Protein AF-A0A9E3A9B8-F1 (afdb_monomer_lite)

Radius of gyration: 16.92 Å; chains: 1; bounding box: 32×22×50 Å

Foldseek 3Di:
DCPDLVNLLVVLVVLLVVLLCCLCPVLVCLVVDPDPVVSVVSNVSSVVSVVSSVVSVVSSVVSVCVVVCVPPDPD

Sequence (75 aa):
MKISAQLAVWLCAVFCLICLGAAITAFSGAPTIPDPAEREASYGYAAFYAFLALVSAVFGVLSRMIVKGKFGAVE

Structure (mmCIF, N/CA/C/O backbone):
data_AF-A0A9E3A9B8-F1
#
_entry.id   AF-A0A9E3A9B8-F1
#
loop_
_atom_site.group_PDB
_atom_site.id
_atom_site.type_symbol
_atom_site.label_atom_id
_atom_site.label_alt_id
_atom_site.label_comp_id
_atom_site.label_asym_id
_atom_site.label_entity_id
_atom_site.label_seq_id
_atom_site.pdbx_PDB_ins_code
_atom_site.Cartn_x
_atom_site.Cartn_y
_atom_site.Cartn_z
_atom_site.occupancy
_atom_site.B_iso_or_equiv
_atom_site.auth_seq_id
_atom_site.auth_comp_id
_atom_site.auth_asym_id
_atom_site.auth_atom_id
_atom_site.pdbx_PDB_model_num
ATOM 1 N N . MET A 1 1 ? 3.929 -3.060 26.850 1.00 39.53 1 MET A N 1
ATOM 2 C CA . MET A 1 1 ? 3.577 -1.721 26.328 1.00 39.53 1 MET A CA 1
ATOM 3 C C . MET A 1 1 ? 2.295 -1.855 25.514 1.00 39.53 1 MET A C 1
ATOM 5 O O . MET A 1 1 ? 2.330 -2.483 24.466 1.00 39.53 1 MET A O 1
ATOM 9 N N . LYS A 1 2 ? 1.149 -1.377 26.021 1.00 50.50 2 LYS A N 1
ATOM 10 C CA . LYS A 1 2 ? -0.143 -1.451 25.316 1.00 50.50 2 LYS A CA 1
ATOM 11 C C . LYS A 1 2 ? -0.241 -0.257 24.361 1.00 50.50 2 LYS A C 1
ATOM 13 O O . LYS A 1 2 ? -0.769 0.785 24.731 1.00 50.50 2 LYS A O 1
ATOM 18 N N . ILE A 1 3 ? 0.320 -0.378 23.157 1.00 60.97 3 ILE A N 1
ATOM 19 C CA . ILE A 1 3 ? -0.050 0.536 22.069 1.00 60.97 3 ILE A CA 1
ATOM 20 C C . ILE A 1 3 ? -1.552 0.342 21.866 1.00 60.97 3 ILE A C 1
ATOM 22 O O . ILE A 1 3 ? -1.996 -0.750 21.519 1.00 60.97 3 ILE A O 1
ATOM 26 N N . SER A 1 4 ? -2.336 1.375 22.185 1.00 73.44 4 SER A N 1
ATOM 27 C CA . SER A 1 4 ? -3.784 1.352 21.988 1.00 73.44 4 SER A CA 1
ATOM 28 C C . SER A 1 4 ? -4.064 0.988 20.534 1.00 73.44 4 SER A C 1
ATOM 30 O O . SER A 1 4 ? -3.472 1.571 19.623 1.00 73.44 4 SER A O 1
ATOM 32 N N . ALA A 1 5 ? -4.971 0.040 20.300 1.00 68.38 5 ALA A N 1
ATOM 33 C CA . ALA A 1 5 ? -5.355 -0.365 18.953 1.00 68.38 5 ALA A CA 1
ATOM 34 C C . ALA A 1 5 ? -5.842 0.833 18.106 1.00 68.38 5 ALA A C 1
ATOM 36 O O . ALA A 1 5 ? -5.668 0.839 16.893 1.00 68.38 5 ALA A O 1
ATOM 37 N N . GLN A 1 6 ? -6.341 1.910 18.731 1.00 69.62 6 GLN A N 1
ATOM 38 C CA . GLN A 1 6 ? -6.635 3.168 18.033 1.00 69.62 6 GLN A CA 1
ATOM 39 C C . GLN A 1 6 ? -5.389 3.858 17.458 1.00 69.62 6 GLN A C 1
ATOM 41 O O . GLN A 1 6 ? -5.456 4.390 16.351 1.00 69.62 6 GLN A O 1
ATOM 46 N N . LEU A 1 7 ? -4.258 3.847 18.171 1.00 79.31 7 LEU A N 1
ATOM 47 C CA . LEU A 1 7 ? -2.999 4.413 17.677 1.00 79.31 7 LEU A CA 1
ATOM 48 C C . LEU A 1 7 ? -2.487 3.611 16.472 1.00 79.31 7 LEU A C 1
ATOM 50 O O . LEU A 1 7 ? -2.037 4.198 15.493 1.00 79.31 7 LEU A O 1
ATOM 54 N N . ALA A 1 8 ? -2.617 2.281 16.517 1.00 78.81 8 ALA A N 1
ATOM 55 C CA . ALA A 1 8 ? -2.234 1.404 15.413 1.00 78.81 8 ALA A CA 1
ATOM 56 C C . ALA A 1 8 ? -3.060 1.676 14.142 1.00 78.81 8 ALA A C 1
ATOM 58 O O . ALA A 1 8 ? -2.482 1.789 13.063 1.00 78.81 8 ALA A O 1
ATOM 59 N N . VAL A 1 9 ? -4.383 1.871 14.259 1.00 79.44 9 VAL A N 1
ATOM 60 C CA . VAL A 1 9 ? -5.238 2.250 13.114 1.00 79.44 9 VAL A CA 1
ATOM 61 C C . VAL A 1 9 ? -4.763 3.555 12.474 1.00 79.44 9 VAL A C 1
ATOM 63 O O . VAL A 1 9 ? -4.634 3.622 11.252 1.00 79.44 9 VAL A O 1
ATOM 66 N N . TRP A 1 10 ? -4.492 4.585 13.280 1.00 80.56 10 TRP A N 1
ATOM 67 C CA . TRP A 1 10 ? -4.047 5.884 12.771 1.00 80.56 10 TRP A CA 1
ATOM 68 C C . TRP A 1 10 ? -2.668 5.819 12.118 1.00 80.56 10 TRP A C 1
ATOM 70 O O . TRP A 1 10 ? -2.476 6.390 11.046 1.00 80.56 10 TRP A O 1
ATOM 80 N N . LEU A 1 11 ? -1.731 5.084 12.714 1.00 85.81 11 LEU A N 1
ATOM 81 C CA . LEU A 1 11 ? -0.389 4.921 12.164 1.00 85.81 11 LEU A CA 1
ATOM 82 C C . LEU A 1 11 ? -0.420 4.161 10.830 1.00 85.81 11 LEU A C 1
ATOM 84 O O . LEU A 1 11 ? 0.203 4.598 9.864 1.00 85.81 11 LEU A O 1
ATOM 88 N N . CYS A 1 12 ? -1.211 3.085 10.741 1.00 86.31 12 CYS A N 1
ATOM 89 C CA . CYS A 1 12 ? -1.438 2.371 9.485 1.00 86.31 12 CYS A CA 1
ATOM 90 C C . CYS A 1 12 ? -2.105 3.261 8.429 1.00 86.31 12 CYS A C 1
ATOM 92 O O . CYS A 1 12 ? -1.718 3.201 7.267 1.00 86.31 12 CYS A O 1
ATOM 94 N N . ALA A 1 13 ? -3.071 4.104 8.808 1.00 84.25 13 ALA A N 1
ATOM 95 C CA . ALA A 1 13 ? -3.744 5.004 7.873 1.00 84.25 13 ALA A CA 1
ATOM 96 C C . ALA A 1 13 ? -2.791 6.062 7.293 1.00 84.25 13 ALA A C 1
ATOM 98 O O . ALA A 1 13 ? -2.767 6.260 6.079 1.00 84.25 13 ALA A O 1
ATOM 99 N N . VAL A 1 14 ? -1.977 6.704 8.137 1.00 91.06 14 VAL A N 1
ATOM 100 C CA . VAL A 1 14 ? -0.979 7.693 7.693 1.00 91.06 14 VAL A CA 1
ATOM 101 C C . VAL A 1 14 ? 0.083 7.032 6.818 1.00 91.06 14 VAL A C 1
ATOM 103 O O . VAL A 1 14 ? 0.395 7.539 5.744 1.00 91.06 14 VAL A O 1
ATOM 106 N N . PHE A 1 15 ? 0.597 5.875 7.235 1.00 90.62 15 PHE A N 1
ATOM 107 C CA . PHE A 1 15 ? 1.583 5.132 6.456 1.00 90.62 15 PHE A CA 1
ATOM 108 C C . PHE A 1 15 ? 1.028 4.705 5.090 1.00 90.62 15 PHE A C 1
ATOM 110 O O . PHE A 1 15 ? 1.692 4.892 4.073 1.00 90.62 15 PHE A O 1
ATOM 117 N N . CYS A 1 16 ? -0.219 4.224 5.051 1.00 90.06 16 CYS A N 1
ATOM 118 C CA . CYS A 1 16 ? -0.912 3.888 3.810 1.00 90.06 16 CYS A CA 1
ATOM 119 C C . CYS A 1 16 ? -0.973 5.088 2.864 1.00 90.06 16 CYS A C 1
ATOM 121 O O . CYS A 1 16 ? -0.572 4.971 1.710 1.00 90.06 16 CYS A O 1
ATOM 123 N N . LEU A 1 17 ? -1.399 6.255 3.360 1.00 89.81 17 LEU A N 1
ATOM 124 C CA . LEU A 1 17 ? -1.484 7.481 2.562 1.00 89.81 17 LEU A CA 1
ATOM 125 C C . LEU A 1 17 ? -0.124 7.913 2.000 1.00 89.81 17 LEU A C 1
ATOM 127 O O . LEU A 1 17 ? -0.052 8.308 0.839 1.00 89.81 17 LEU A O 1
ATOM 131 N N . ILE A 1 18 ? 0.949 7.804 2.788 1.00 92.88 18 ILE A N 1
ATOM 132 C CA . ILE A 1 18 ? 2.307 8.131 2.332 1.00 92.88 18 ILE A CA 1
ATOM 133 C C . ILE A 1 18 ? 2.751 7.162 1.233 1.00 92.88 18 ILE A C 1
ATOM 135 O O . ILE A 1 18 ? 3.241 7.603 0.194 1.00 92.88 18 ILE A O 1
ATOM 139 N N . CYS A 1 19 ? 2.553 5.856 1.425 1.00 90.12 19 CYS A N 1
ATOM 140 C CA . CYS A 1 19 ? 2.937 4.854 0.433 1.00 90.12 19 CYS A CA 1
ATOM 141 C C . CYS A 1 19 ? 2.147 4.995 -0.871 1.00 90.12 19 CYS A C 1
ATOM 143 O O . CYS A 1 19 ? 2.727 4.915 -1.951 1.00 90.12 19 CYS A O 1
ATOM 145 N N . LEU A 1 20 ? 0.842 5.247 -0.778 1.00 87.31 20 LEU A N 1
ATOM 146 C CA . LEU A 1 20 ? -0.029 5.434 -1.937 1.00 87.31 20 LEU A CA 1
ATOM 147 C C . LEU A 1 20 ? 0.311 6.740 -2.671 1.00 87.31 20 LEU A C 1
ATOM 149 O O . LEU A 1 20 ? 0.381 6.759 -3.897 1.00 87.31 20 LEU A O 1
ATOM 153 N N . GLY A 1 21 ? 0.614 7.804 -1.923 1.00 88.19 21 GLY A N 1
ATOM 154 C CA . GLY A 1 21 ? 1.130 9.054 -2.475 1.00 88.19 21 GLY A CA 1
ATOM 155 C C . GLY A 1 21 ? 2.432 8.840 -3.243 1.00 88.19 21 GLY A C 1
ATOM 156 O O . GLY A 1 21 ? 2.502 9.186 -4.418 1.00 88.19 21 GLY A O 1
ATOM 157 N N . ALA A 1 22 ? 3.427 8.203 -2.623 1.00 88.25 22 ALA A N 1
ATOM 158 C CA . ALA A 1 22 ? 4.712 7.912 -3.257 1.00 88.25 22 ALA A CA 1
ATOM 159 C C . ALA A 1 22 ? 4.565 7.030 -4.509 1.00 88.25 22 ALA A C 1
ATOM 161 O O . ALA A 1 22 ? 5.187 7.318 -5.528 1.00 88.25 22 ALA A O 1
ATOM 162 N N . ALA A 1 23 ? 3.704 6.008 -4.472 1.00 87.12 23 ALA A N 1
ATOM 163 C CA . ALA A 1 23 ? 3.447 5.147 -5.627 1.00 87.12 23 ALA A CA 1
ATOM 164 C C . ALA A 1 23 ? 2.920 5.927 -6.846 1.00 87.12 23 ALA A C 1
ATOM 166 O O . ALA A 1 23 ? 3.254 5.584 -7.978 1.00 87.12 23 ALA A O 1
ATOM 167 N N . ILE A 1 24 ? 2.117 6.975 -6.624 1.00 84.00 24 ILE A N 1
ATOM 168 C CA . ILE A 1 24 ? 1.503 7.772 -7.696 1.00 84.00 24 ILE A CA 1
ATOM 169 C C . ILE A 1 24 ? 2.414 8.923 -8.141 1.00 84.00 24 ILE A C 1
ATOM 171 O O . ILE A 1 24 ? 2.555 9.165 -9.339 1.00 84.00 24 ILE A O 1
ATOM 175 N N . THR A 1 25 ? 3.009 9.661 -7.201 1.00 88.38 25 THR A N 1
ATOM 176 C CA . THR A 1 25 ? 3.686 10.933 -7.501 1.00 88.38 25 THR A CA 1
ATOM 177 C C . THR A 1 25 ? 5.191 10.796 -7.686 1.00 88.38 25 THR A C 1
ATOM 179 O O . THR A 1 25 ? 5.753 11.499 -8.519 1.00 88.38 25 THR A O 1
ATOM 182 N N . ALA A 1 26 ? 5.861 9.896 -6.960 1.00 81.44 26 ALA A N 1
ATOM 183 C CA . ALA A 1 26 ? 7.321 9.791 -7.020 1.00 81.44 26 ALA A CA 1
ATOM 184 C C . ALA A 1 26 ? 7.815 9.167 -8.336 1.00 81.44 26 ALA A C 1
ATOM 186 O O . ALA A 1 26 ? 8.940 9.421 -8.753 1.00 81.44 26 ALA A O 1
ATOM 187 N N . PHE A 1 27 ? 6.961 8.390 -9.010 1.00 84.25 27 PHE A N 1
ATOM 188 C CA . PHE A 1 27 ? 7.299 7.659 -10.235 1.00 84.25 27 PHE A CA 1
ATOM 189 C C . PHE A 1 27 ? 6.492 8.113 -11.458 1.00 84.25 27 PHE A C 1
ATOM 191 O O . PHE A 1 27 ? 6.520 7.454 -12.497 1.00 84.25 27 PHE A O 1
ATOM 198 N N . SER A 1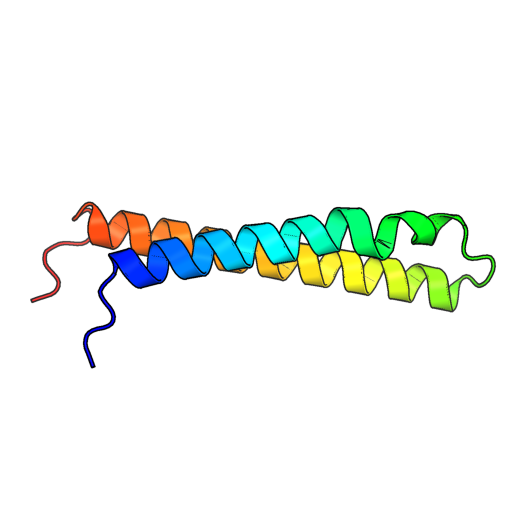 28 ? 5.802 9.257 -11.390 1.00 84.00 28 SER A N 1
ATOM 199 C CA . SER A 1 28 ? 5.001 9.775 -12.512 1.00 84.00 28 SER A CA 1
ATOM 200 C C . SER A 1 28 ? 5.835 10.113 -13.757 1.00 84.00 28 SER A C 1
ATOM 202 O O . SER A 1 28 ? 5.297 10.160 -14.860 1.00 84.00 28 SER A O 1
ATOM 204 N N . GLY A 1 29 ? 7.144 10.334 -13.589 1.00 83.31 29 GLY A N 1
ATOM 205 C CA . GLY A 1 29 ? 8.115 10.554 -14.667 1.00 83.31 29 GLY A CA 1
ATOM 206 C C . GLY A 1 29 ? 8.732 9.277 -15.250 1.00 83.31 29 GLY A C 1
ATOM 207 O O . GLY A 1 29 ? 9.476 9.359 -16.222 1.00 83.31 29 GLY A O 1
ATOM 208 N N . ALA A 1 30 ? 8.415 8.090 -14.720 1.00 82.31 30 ALA A N 1
ATOM 209 C CA . ALA A 1 30 ? 8.896 6.820 -15.271 1.00 82.31 30 ALA A CA 1
ATOM 210 C C . ALA A 1 30 ? 8.705 6.674 -16.802 1.00 82.31 30 ALA A C 1
ATOM 212 O O . ALA A 1 30 ? 9.656 6.265 -17.469 1.00 82.31 30 ALA A O 1
ATOM 213 N N . PRO A 1 31 ? 7.563 7.053 -17.421 1.00 83.56 31 PRO A N 1
ATOM 214 C CA . PRO A 1 31 ? 7.386 6.897 -18.867 1.00 83.56 31 PRO A CA 1
ATOM 215 C C . PRO A 1 31 ? 8.293 7.800 -19.716 1.00 83.56 31 PRO A C 1
ATOM 217 O O . PRO A 1 31 ? 8.455 7.531 -20.903 1.00 83.56 31 PRO A O 1
ATOM 220 N N . THR A 1 32 ? 8.892 8.849 -19.144 1.00 88.94 32 THR A N 1
ATOM 221 C CA . THR A 1 32 ? 9.805 9.742 -19.875 1.00 88.94 32 THR A CA 1
ATOM 222 C C . THR A 1 32 ? 11.262 9.274 -19.837 1.00 88.94 32 THR A C 1
ATOM 224 O O . THR A 1 32 ? 12.117 9.928 -20.428 1.00 88.94 32 THR A O 1
ATOM 227 N N . ILE A 1 33 ? 11.562 8.160 -19.155 1.00 88.88 33 ILE A N 1
ATOM 228 C CA . ILE A 1 33 ? 12.923 7.627 -19.032 1.00 88.88 33 ILE A CA 1
ATOM 229 C C . ILE A 1 33 ? 13.318 6.904 -20.336 1.00 88.88 33 ILE A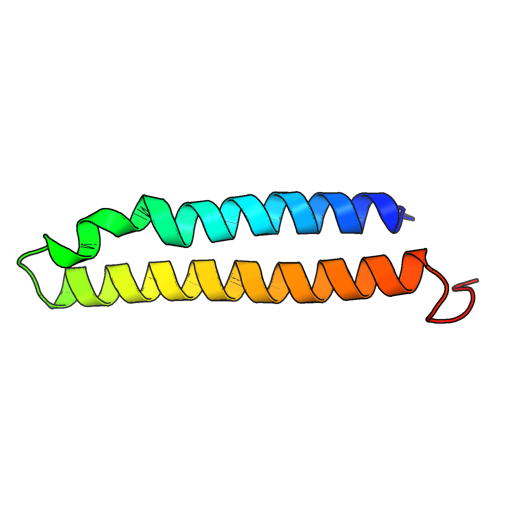 C 1
ATOM 231 O O . ILE A 1 33 ? 12.676 5.909 -20.707 1.00 88.88 33 ILE A O 1
ATOM 235 N N . PRO A 1 34 ? 14.363 7.375 -21.044 1.00 88.75 34 PRO A N 1
ATOM 236 C CA . PRO A 1 34 ? 14.773 6.805 -22.325 1.00 88.75 34 PRO A CA 1
ATOM 237 C C . PRO A 1 34 ? 15.407 5.420 -22.163 1.00 88.75 34 PRO A C 1
ATOM 239 O O . PRO A 1 34 ? 15.143 4.538 -22.980 1.00 88.75 34 PRO A O 1
ATOM 242 N N . ASP A 1 35 ? 16.173 5.205 -21.090 1.00 91.25 35 ASP A N 1
ATOM 243 C CA . ASP A 1 35 ? 16.780 3.912 -20.788 1.00 91.25 35 ASP A CA 1
ATOM 244 C C . ASP A 1 35 ? 15.718 2.891 -20.321 1.00 91.25 35 ASP A C 1
ATOM 246 O O . ASP A 1 35 ? 14.935 3.179 -19.408 1.00 91.25 35 ASP A O 1
ATOM 250 N N . PRO A 1 36 ? 15.630 1.706 -2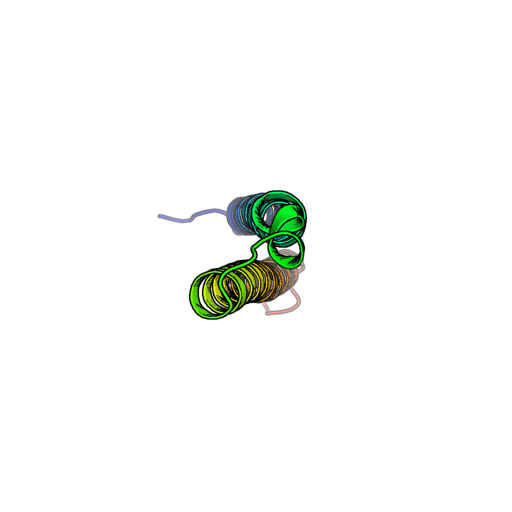0.952 1.00 88.06 36 PRO A N 1
ATOM 251 C CA . PRO A 1 36 ? 14.623 0.714 -20.598 1.00 88.06 36 PRO A CA 1
ATOM 252 C C . PRO A 1 36 ? 14.870 0.075 -19.224 1.00 88.06 36 PRO A C 1
ATOM 254 O O . PRO A 1 36 ? 13.895 -0.216 -18.532 1.00 88.06 36 PRO A O 1
ATOM 257 N N . ALA A 1 37 ? 16.124 -0.100 -18.796 1.00 90.06 37 ALA A N 1
ATOM 258 C CA . ALA A 1 37 ? 16.435 -0.733 -17.516 1.00 90.06 37 ALA A CA 1
ATOM 259 C C . ALA A 1 37 ? 16.072 0.186 -16.336 1.00 90.06 37 ALA A C 1
ATOM 261 O O . ALA A 1 37 ? 15.448 -0.254 -15.367 1.00 90.06 37 ALA A O 1
ATOM 262 N N . GLU A 1 38 ? 16.376 1.482 -16.435 1.00 86.50 38 GLU A N 1
ATOM 263 C CA . GLU A 1 38 ? 15.988 2.475 -15.420 1.00 86.50 38 GLU A CA 1
ATOM 264 C C . GLU A 1 38 ? 14.466 2.684 -15.346 1.00 86.50 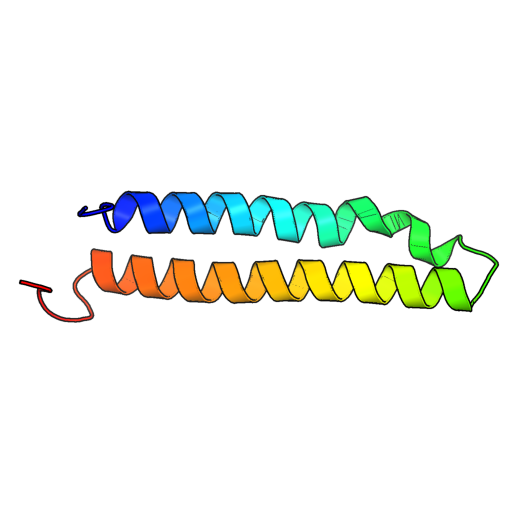38 GLU A C 1
ATOM 266 O O . GLU A 1 38 ? 13.895 2.902 -14.266 1.00 86.50 38 GLU A O 1
ATOM 271 N N . ARG A 1 39 ? 13.779 2.576 -16.488 1.00 88.56 39 ARG A N 1
ATOM 272 C CA . ARG A 1 39 ? 12.317 2.646 -16.559 1.00 88.56 39 ARG A CA 1
ATOM 273 C C . ARG A 1 39 ? 11.654 1.474 -15.840 1.00 88.56 39 ARG A C 1
ATOM 275 O O . ARG A 1 39 ? 10.752 1.687 -15.029 1.00 88.56 39 ARG A O 1
ATOM 282 N N . GLU A 1 40 ? 12.094 0.250 -16.116 1.00 89.50 40 GLU A N 1
ATOM 283 C CA . GLU A 1 40 ? 11.568 -0.951 -15.457 1.00 89.50 40 GLU A CA 1
ATOM 284 C C . GLU A 1 40 ? 11.835 -0.934 -13.950 1.00 89.50 40 GLU A C 1
ATOM 286 O O . GLU A 1 40 ? 10.935 -1.243 -13.164 1.00 89.50 40 GLU A O 1
ATOM 291 N N . ALA A 1 41 ? 13.021 -0.478 -13.535 1.00 89.69 41 ALA A N 1
ATOM 292 C CA . ALA A 1 41 ? 13.333 -0.289 -12.123 1.00 89.69 41 ALA A CA 1
ATOM 293 C C . ALA A 1 41 ? 12.357 0.697 -11.457 1.00 89.69 41 ALA A C 1
ATOM 295 O O . ALA A 1 41 ? 11.808 0.402 -10.394 1.00 89.69 41 ALA A O 1
ATOM 296 N N . SER A 1 42 ? 12.065 1.828 -12.108 1.00 87.50 42 SER A N 1
ATOM 297 C CA . SER A 1 42 ? 11.128 2.842 -11.602 1.00 87.50 42 SER A CA 1
ATOM 298 C C . SER A 1 42 ? 9.709 2.295 -11.408 1.00 87.50 42 SER A C 1
ATOM 300 O O . SER A 1 42 ? 9.085 2.541 -10.373 1.00 87.50 42 SER A O 1
ATOM 302 N N . TYR A 1 43 ? 9.205 1.500 -12.356 1.00 88.19 43 TYR A N 1
ATOM 303 C CA . TYR A 1 43 ? 7.918 0.814 -12.197 1.00 88.19 43 TYR A CA 1
ATOM 304 C C . TYR A 1 43 ? 7.951 -0.250 -11.093 1.00 88.19 43 TYR A C 1
ATOM 306 O O . TYR A 1 43 ? 6.967 -0.400 -10.366 1.00 88.19 43 TYR A O 1
ATOM 314 N N . GLY A 1 44 ? 9.078 -0.946 -10.919 1.00 89.31 44 GLY A N 1
ATOM 315 C CA . GLY A 1 44 ? 9.286 -1.880 -9.812 1.00 89.31 44 GLY A CA 1
ATOM 316 C C . GLY A 1 44 ? 9.174 -1.202 -8.445 1.00 89.31 44 GLY A C 1
ATOM 317 O O . GLY A 1 44 ? 8.459 -1.691 -7.567 1.00 89.31 44 GLY A O 1
ATOM 318 N N . TYR A 1 45 ? 9.796 -0.034 -8.273 1.00 87.75 45 TYR A N 1
ATOM 319 C CA . TYR A 1 45 ? 9.660 0.746 -7.042 1.00 87.75 45 TYR A CA 1
ATOM 320 C C . TYR A 1 45 ? 8.232 1.271 -6.838 1.00 87.75 45 TYR A C 1
ATOM 322 O O . TYR A 1 45 ? 7.707 1.181 -5.726 1.00 87.75 45 TYR A O 1
ATOM 330 N N . ALA A 1 46 ? 7.560 1.744 -7.892 1.00 89.19 46 ALA A N 1
ATOM 331 C CA . ALA A 1 46 ? 6.159 2.159 -7.806 1.00 89.19 46 ALA A CA 1
ATOM 332 C C . ALA A 1 46 ? 5.248 1.009 -7.334 1.00 89.19 46 ALA A C 1
ATOM 334 O O . ALA A 1 46 ? 4.429 1.185 -6.427 1.00 89.19 46 ALA A O 1
ATOM 335 N N . ALA A 1 47 ? 5.439 -0.191 -7.891 1.00 88.62 47 ALA A N 1
ATOM 336 C CA . ALA A 1 47 ? 4.711 -1.392 -7.494 1.00 88.62 47 ALA A CA 1
ATOM 337 C C . ALA A 1 47 ? 5.017 -1.810 -6.045 1.00 88.62 47 ALA A C 1
ATOM 339 O O . ALA A 1 47 ? 4.110 -2.213 -5.315 1.00 88.62 47 ALA A O 1
ATOM 340 N N . PHE A 1 48 ? 6.265 -1.663 -5.594 1.00 90.56 48 PHE A N 1
ATOM 341 C CA . PHE A 1 48 ? 6.649 -1.921 -4.205 1.00 90.56 48 PHE A CA 1
ATOM 342 C C . PHE A 1 48 ? 5.928 -0.986 -3.223 1.00 90.56 48 PHE A C 1
ATOM 344 O O . PHE A 1 48 ? 5.359 -1.445 -2.229 1.00 90.56 48 PHE A O 1
ATOM 351 N N . TYR A 1 49 ? 5.876 0.315 -3.516 1.00 89.00 49 TYR A N 1
ATOM 352 C CA . TYR A 1 49 ? 5.131 1.270 -2.692 1.00 89.00 49 TYR A CA 1
ATOM 353 C C . TYR A 1 49 ? 3.622 0.985 -2.688 1.00 89.00 49 TYR A C 1
ATOM 355 O O . TYR A 1 49 ? 2.985 1.072 -1.635 1.00 89.00 49 TYR A O 1
ATOM 363 N N . ALA A 1 50 ? 3.055 0.563 -3.822 1.00 88.94 50 ALA A N 1
ATOM 364 C CA . ALA A 1 50 ? 1.662 0.123 -3.891 1.00 88.94 50 ALA A CA 1
ATOM 365 C C . ALA A 1 50 ? 1.404 -1.139 -3.042 1.00 88.94 50 ALA A C 1
ATOM 367 O O . ALA A 1 50 ? 0.394 -1.218 -2.339 1.00 88.94 50 ALA A O 1
ATOM 368 N N . PHE A 1 51 ? 2.333 -2.100 -3.041 1.00 90.75 51 PHE A N 1
ATOM 369 C CA . PHE A 1 51 ? 2.260 -3.286 -2.186 1.00 90.75 51 PHE A CA 1
ATOM 370 C C . PHE A 1 51 ? 2.289 -2.919 -0.696 1.00 90.75 51 PHE A C 1
ATOM 372 O O . PHE A 1 51 ? 1.454 -3.397 0.071 1.00 90.75 51 PHE A O 1
ATOM 379 N N . LEU A 1 52 ? 3.190 -2.023 -0.283 1.00 91.25 52 LEU A N 1
ATOM 380 C CA . LEU A 1 52 ? 3.242 -1.537 1.100 1.00 91.25 52 LEU A CA 1
ATOM 381 C C . LEU A 1 52 ? 1.945 -0.834 1.516 1.00 91.25 52 LEU A C 1
ATOM 383 O O . LEU A 1 52 ? 1.445 -1.072 2.620 1.00 91.25 52 LEU A O 1
ATOM 387 N N . ALA A 1 53 ? 1.365 -0.021 0.627 1.00 89.56 53 ALA A N 1
ATOM 388 C CA . ALA A 1 53 ? 0.065 0.598 0.863 1.00 89.56 53 ALA A CA 1
ATOM 389 C C . ALA A 1 53 ? -1.018 -0.470 1.089 1.00 89.56 53 ALA A C 1
ATOM 391 O O . ALA A 1 53 ? -1.750 -0.398 2.077 1.00 89.56 53 ALA A O 1
ATOM 392 N N . LEU A 1 54 ? -1.060 -1.517 0.260 1.00 90.81 54 LEU A N 1
ATOM 393 C CA . LEU A 1 54 ? -2.007 -2.626 0.407 1.00 90.81 54 LEU A CA 1
ATOM 394 C C . LEU A 1 54 ? -1.830 -3.360 1.741 1.00 90.81 54 LEU A C 1
ATOM 396 O O . LEU A 1 54 ? -2.805 -3.550 2.469 1.00 90.81 54 LEU A O 1
ATOM 400 N N . VAL A 1 55 ? -0.598 -3.726 2.100 1.00 90.56 55 VAL A N 1
ATOM 401 C CA . VAL A 1 55 ? -0.301 -4.395 3.376 1.00 90.56 55 VAL A CA 1
ATOM 402 C C . VAL A 1 55 ? -0.750 -3.522 4.548 1.00 90.56 55 VAL A C 1
ATOM 404 O O . VAL A 1 55 ? -1.469 -3.988 5.434 1.00 90.56 55 VAL A O 1
ATOM 407 N N . SER A 1 56 ? -0.409 -2.235 4.533 1.00 90.25 56 SER A N 1
ATOM 408 C CA . SER A 1 56 ? -0.812 -1.306 5.591 1.00 90.25 56 SER A CA 1
ATOM 409 C C . SER A 1 56 ? -2.329 -1.113 5.675 1.00 90.25 56 SER A C 1
ATOM 411 O O . SER A 1 56 ? -2.870 -1.007 6.777 1.00 90.25 56 SER A O 1
ATOM 413 N N . ALA A 1 57 ? -3.036 -1.151 4.541 1.00 88.12 57 ALA A N 1
ATOM 414 C CA . ALA A 1 57 ? -4.490 -1.121 4.504 1.00 88.12 57 ALA A CA 1
ATOM 415 C C . ALA A 1 57 ? -5.087 -2.378 5.152 1.00 88.12 57 ALA A C 1
ATOM 417 O O . ALA A 1 57 ? -6.003 -2.258 5.966 1.00 88.12 57 ALA A O 1
ATOM 418 N N . VAL A 1 58 ? -4.540 -3.567 4.873 1.00 88.75 58 VAL A N 1
ATOM 419 C CA . VAL A 1 58 ? -4.973 -4.825 5.506 1.00 88.75 58 VAL A CA 1
ATOM 420 C C . VAL A 1 58 ? -4.781 -4.763 7.022 1.00 88.75 58 VAL A C 1
ATOM 422 O O . VAL A 1 58 ? -5.733 -4.999 7.766 1.00 88.75 58 VAL A O 1
ATOM 425 N N . PHE A 1 59 ? -3.596 -4.374 7.499 1.00 86.31 59 PHE A N 1
ATOM 426 C CA . PHE A 1 59 ? -3.335 -4.244 8.938 1.00 86.31 59 PHE A CA 1
ATOM 427 C C . PHE A 1 59 ? -4.193 -3.158 9.600 1.00 86.31 59 PHE A C 1
ATOM 429 O O . PHE A 1 59 ? -4.702 -3.368 10.703 1.00 86.31 59 PHE A O 1
ATOM 436 N N . GLY A 1 60 ? -4.433 -2.037 8.919 1.00 85.50 60 GLY A N 1
ATOM 437 C CA . GLY A 1 60 ? -5.349 -0.996 9.381 1.00 85.50 60 GLY A CA 1
ATOM 438 C C . GLY A 1 60 ? -6.790 -1.500 9.506 1.00 85.50 60 GLY A C 1
ATOM 439 O O . GLY A 1 60 ? -7.455 -1.227 10.507 1.00 85.50 60 GLY A O 1
ATOM 440 N N . VAL A 1 61 ? -7.268 -2.290 8.538 1.00 83.56 61 VAL A N 1
ATOM 441 C CA . VAL A 1 61 ? -8.597 -2.923 8.576 1.00 83.56 61 VAL A CA 1
ATOM 442 C C . VAL A 1 61 ? -8.692 -3.939 9.712 1.00 83.56 61 VAL A C 1
ATOM 444 O O . VAL A 1 61 ? -9.662 -3.895 10.471 1.00 83.56 61 VAL A O 1
ATOM 447 N N . LEU A 1 62 ? -7.686 -4.802 9.882 1.00 81.88 62 LEU A N 1
ATOM 448 C CA . LEU A 1 62 ? -7.626 -5.770 10.983 1.00 81.88 62 LEU A CA 1
ATOM 449 C C . LEU A 1 62 ? -7.639 -5.063 12.342 1.00 81.88 62 LEU A C 1
ATOM 451 O O . LEU A 1 62 ? -8.449 -5.396 13.206 1.00 81.88 62 LEU A O 1
ATOM 455 N N . SER A 1 63 ? -6.823 -4.023 12.504 1.00 80.81 63 SER A N 1
ATOM 456 C CA . SER A 1 63 ? -6.801 -3.206 13.717 1.00 80.81 63 SER A CA 1
ATOM 457 C C . SER A 1 63 ? -8.161 -2.541 13.974 1.00 80.81 63 SER A C 1
ATOM 459 O O . SER A 1 63 ? -8.671 -2.569 15.094 1.00 80.81 63 SER A O 1
ATOM 461 N N . ARG A 1 64 ? -8.841 -2.055 12.926 1.00 77.94 64 ARG A N 1
ATOM 462 C CA . ARG A 1 64 ? -10.200 -1.500 13.037 1.00 77.94 64 ARG A CA 1
ATOM 463 C C . ARG A 1 64 ? -11.240 -2.556 13.431 1.00 77.94 64 ARG A C 1
ATOM 465 O O . ARG A 1 64 ? -12.185 -2.226 14.146 1.00 77.94 64 ARG A O 1
ATOM 472 N N . MET A 1 65 ? -11.096 -3.801 12.974 1.00 78.38 65 MET A N 1
ATOM 473 C CA . MET A 1 65 ? -11.965 -4.920 13.369 1.00 78.38 65 MET A CA 1
ATOM 474 C C . MET A 1 65 ? -11.763 -5.317 14.835 1.00 78.38 65 MET A C 1
ATOM 476 O O . MET A 1 65 ? -12.751 -5.624 15.504 1.00 78.38 65 MET A O 1
ATOM 480 N N . ILE A 1 66 ? -10.525 -5.253 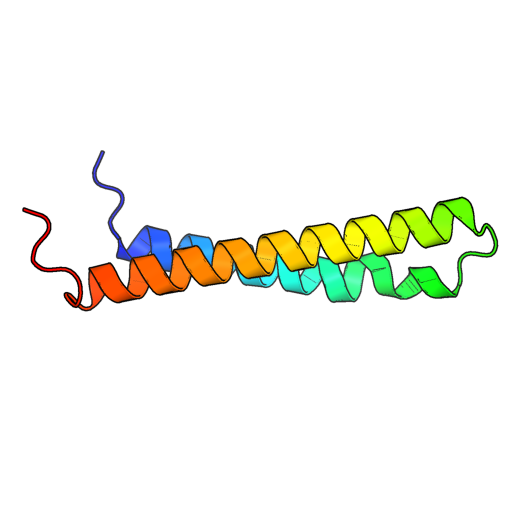15.333 1.00 75.56 66 ILE A N 1
ATOM 481 C CA . ILE A 1 66 ? -10.196 -5.449 16.752 1.00 75.56 66 ILE A CA 1
ATOM 482 C C . ILE A 1 66 ? -10.808 -4.317 17.593 1.00 75.56 66 ILE A C 1
ATOM 484 O O . ILE A 1 66 ? -11.516 -4.590 18.555 1.00 75.56 66 ILE A O 1
ATOM 488 N N . VAL A 1 67 ? -10.644 -3.050 17.187 1.00 70.06 67 VAL A N 1
ATOM 489 C CA . VAL A 1 67 ? -11.243 -1.891 17.888 1.00 70.06 67 VAL A CA 1
ATOM 490 C C . VAL A 1 67 ? -12.775 -1.957 17.914 1.00 70.06 67 VAL A C 1
ATOM 492 O O . VAL A 1 67 ? -13.387 -1.591 18.912 1.00 70.06 67 VAL A O 1
ATOM 495 N N . LYS A 1 68 ? -13.416 -2.430 16.837 1.00 71.25 68 LYS A N 1
ATOM 496 C CA . LYS A 1 68 ? -14.879 -2.611 16.774 1.00 71.25 68 LYS A CA 1
ATOM 497 C C . LYS A 1 68 ? -15.389 -3.852 17.525 1.00 71.25 68 LYS A C 1
ATOM 499 O O . LYS A 1 68 ? -16.589 -4.106 17.477 1.00 71.25 68 LYS A O 1
ATOM 504 N N . GLY A 1 69 ? -14.518 -4.625 18.179 1.00 61.31 69 GLY A N 1
ATOM 505 C CA . GLY A 1 69 ? -14.909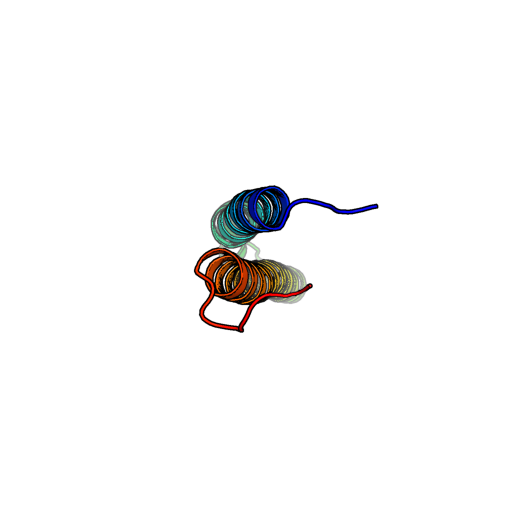 -5.791 18.978 1.00 61.31 69 GLY A CA 1
ATOM 506 C C . GLY A 1 69 ? -15.430 -6.979 18.161 1.00 61.31 69 GLY A C 1
ATOM 507 O O . GLY A 1 69 ? -16.123 -7.833 18.706 1.00 61.31 69 GLY A O 1
ATOM 508 N N . LYS A 1 70 ? -15.131 -7.046 16.851 1.00 57.34 70 LYS A N 1
ATOM 509 C CA . LYS A 1 70 ? -15.531 -8.184 15.992 1.00 57.34 70 LYS A CA 1
ATOM 510 C C . LYS A 1 70 ? -14.673 -9.431 16.216 1.00 57.34 70 LYS A C 1
ATOM 512 O O . LYS A 1 70 ? -15.112 -10.530 15.902 1.00 57.34 70 LYS A O 1
ATOM 517 N N . PHE A 1 71 ? -13.470 -9.247 16.743 1.00 54.06 71 PHE A N 1
ATOM 518 C CA . PHE A 1 71 ? -12.727 -10.281 17.448 1.00 54.06 71 PHE A CA 1
ATOM 519 C C . PHE A 1 71 ? -12.961 -9.983 18.927 1.00 54.06 71 PHE A C 1
ATOM 521 O O . PHE A 1 71 ? -12.732 -8.847 19.341 1.00 54.06 71 PHE A O 1
ATOM 528 N N . GLY A 1 72 ? -13.540 -10.937 19.661 1.00 46.19 72 GLY A N 1
ATOM 529 C CA . GLY A 1 72 ? -13.962 -10.760 21.052 1.00 46.19 72 GLY A CA 1
ATOM 530 C C . GLY A 1 72 ? -12.867 -10.165 21.936 1.00 46.19 72 GLY A C 1
ATOM 531 O O . GLY A 1 72 ? -11.692 -10.211 21.575 1.00 46.19 72 GLY A O 1
ATOM 532 N N . ALA A 1 73 ? -13.295 -9.574 23.057 1.00 43.94 73 ALA A N 1
ATOM 533 C CA . ALA A 1 73 ? -12.455 -8.895 24.039 1.00 43.94 73 ALA A CA 1
ATOM 534 C C . ALA A 1 73 ? -11.064 -9.535 24.133 1.00 43.94 73 ALA A C 1
ATOM 536 O O . ALA A 1 73 ? -10.924 -10.673 24.567 1.00 43.94 73 ALA A O 1
ATOM 537 N N . VAL A 1 74 ? -10.047 -8.803 23.679 1.00 56.12 74 VAL A N 1
ATOM 538 C CA . VAL A 1 74 ? -8.672 -9.143 24.026 1.00 56.12 74 VAL A CA 1
ATOM 539 C C . VAL A 1 74 ? -8.514 -8.656 25.460 1.00 56.12 74 VAL A C 1
ATOM 541 O O . VAL A 1 74 ? -8.392 -7.450 25.687 1.00 56.12 74 VAL A O 1
ATOM 544 N N . GLU A 1 75 ? -8.681 -9.595 26.390 1.00 43.34 75 GLU A N 1
ATOM 545 C CA . GLU A 1 75 ? -8.485 -9.442 27.838 1.00 43.34 75 GLU A CA 1
ATOM 546 C C . GLU A 1 75 ? -7.140 -8.760 28.173 1.00 43.34 75 GLU A C 1
ATOM 548 O O . GLU A 1 75 ? -6.123 -9.030 27.489 1.00 43.34 75 GLU A O 1
#

pLDDT: mean 80.89, std 13.07, range [39.53, 92.88]

Secondary structure (DSSP, 8-state):
----HHHHHHHHHHHHHHHHHHHHHTTTTGGG-SSHHHHHHHHHHHHHHHHHHHHHHHHHHHHHHHHTTSS----